Protein AF-A0A3M1ZZS9-F1 (afdb_monomer_lite)

Radius of gyration: 15.73 Å; chains: 1; bounding box: 42×37×37 Å

pLDDT: mean 90.22, std 9.64, range [45.09, 98.38]

Secondary structure (DSSP, 8-state):
--HHHHHHHHHTTS-PPTTS-HHHHHHHHHHHH-SSEEEEETTEEEEE-SS--SSS--EEEEESS--SGGG--HHHHHHHHHHHHHHHHHHHHTT--EEEEEEE--S-TT---EEEEEEE--BTTTTB--THHHHHT-----SS-HHHHHHHHGGGTT-

Sequence (159 aa):
PTRLRRLAEGAGRIGAPPGTNPWDHLAREERDAGARWLGETGPWRLLVDPAPQGRYFEWVAVHAAKADVADLDAGDWEALVPGLRTLFGYLESQGLWSFNLAVLGLPDPSFRCQVRLVPRAFLPPASCSDIHFDVLEQEPMILRSPEAVASELRPLFGG

Foldseek 3Di:
DDPLVVVVVCLVVLPDDPPDQSVLSVLVVCVVVVLFWQQFQVQWTWGWDQQDLAAETKIKTWGNAAAAPVPDDPVNVVSCVLVVVLVVVVCVVVVQPAKDWDWHHDPDRSGTIMIMIHTDAADPPVRHRPCVCCVVVVGRHHNDRSRVVSVVSRVSRPD

Structure (mmCIF, N/CA/C/O backbone):
data_AF-A0A3M1ZZS9-F1
#
_entry.id   AF-A0A3M1ZZS9-F1
#
loop_
_atom_site.group_PDB
_atom_site.id
_atom_site.type_symbol
_atom_site.label_atom_id
_atom_site.label_alt_id
_atom_site.label_comp_id
_atom_site.label_asym_id
_atom_site.label_entity_id
_atom_site.label_seq_id
_atom_site.pdbx_PDB_ins_code
_atom_site.Cartn_x
_atom_site.Cartn_y
_atom_site.Cartn_z
_atom_site.occupancy
_atom_site.B_iso_or_equiv
_atom_site.auth_seq_id
_atom_site.auth_comp_id
_atom_site.auth_asym_id
_atom_site.auth_atom_id
_atom_site.pdbx_PDB_model_num
ATOM 1 N N . PRO A 1 1 ? 9.202 16.567 8.451 1.00 54.12 1 PRO A N 1
ATOM 2 C CA . PRO A 1 1 ? 8.122 15.714 9.015 1.00 54.12 1 PRO A CA 1
ATOM 3 C C . PRO A 1 1 ? 8.307 14.249 8.597 1.00 54.12 1 PRO A C 1
ATOM 5 O O . PRO A 1 1 ? 8.678 14.001 7.454 1.00 54.12 1 PRO A O 1
ATOM 8 N N . THR A 1 2 ? 8.085 13.293 9.504 1.00 77.31 2 THR A N 1
ATOM 9 C CA . THR A 1 2 ? 8.144 11.854 9.189 1.00 77.31 2 THR A CA 1
ATOM 10 C C . THR A 1 2 ? 7.019 11.460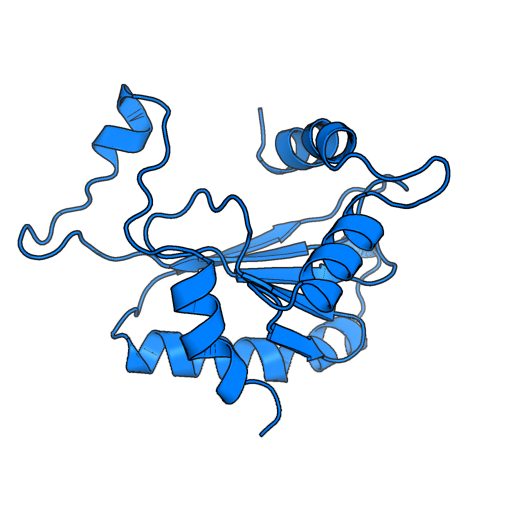 8.225 1.00 77.31 2 THR A C 1
ATOM 12 O O . THR A 1 2 ? 5.954 12.082 8.214 1.00 77.31 2 THR A O 1
ATOM 15 N N . ARG A 1 3 ? 7.238 10.426 7.400 1.00 78.88 3 ARG A N 1
ATOM 16 C CA . ARG A 1 3 ? 6.259 9.967 6.395 1.00 78.88 3 ARG A CA 1
ATOM 17 C C . ARG A 1 3 ? 4.893 9.635 7.008 1.00 78.88 3 ARG A C 1
ATOM 19 O O . ARG A 1 3 ? 3.874 10.018 6.447 1.00 78.88 3 ARG A O 1
ATOM 26 N N . LEU A 1 4 ? 4.887 9.010 8.185 1.00 83.81 4 LEU A N 1
ATOM 27 C CA . LEU A 1 4 ? 3.673 8.684 8.937 1.00 83.81 4 LEU A CA 1
ATOM 28 C C . LEU A 1 4 ? 2.822 9.928 9.233 1.00 83.81 4 LEU A C 1
ATOM 30 O O . LEU A 1 4 ? 1.620 9.932 8.991 1.00 83.81 4 LEU A O 1
ATOM 34 N N . ARG A 1 5 ? 3.461 11.018 9.669 1.00 82.06 5 ARG A N 1
ATOM 35 C CA . ARG A 1 5 ? 2.777 12.281 9.961 1.00 82.06 5 ARG A CA 1
ATOM 36 C C . ARG A 1 5 ? 2.180 12.915 8.704 1.00 82.06 5 ARG A C 1
ATOM 38 O O . ARG A 1 5 ? 1.052 13.385 8.749 1.00 82.06 5 ARG A O 1
ATOM 45 N N . ARG A 1 6 ? 2.896 12.875 7.573 1.00 84.31 6 ARG A N 1
ATOM 46 C CA . ARG A 1 6 ? 2.369 13.372 6.288 1.00 84.31 6 ARG A CA 1
ATOM 47 C C . ARG A 1 6 ? 1.152 12.578 5.812 1.00 84.31 6 ARG A C 1
ATOM 49 O O . ARG A 1 6 ? 0.241 13.177 5.257 1.00 84.31 6 ARG A O 1
ATOM 56 N N . LEU A 1 7 ? 1.131 11.261 6.026 1.00 85.81 7 LEU A N 1
ATOM 57 C CA . LEU A 1 7 ? -0.026 10.427 5.689 1.00 85.81 7 LEU A CA 1
ATOM 58 C C . LEU A 1 7 ? -1.218 10.729 6.603 1.00 85.81 7 LEU A C 1
ATOM 60 O O . LEU A 1 7 ? -2.326 10.879 6.102 1.00 85.81 7 LEU A O 1
ATOM 64 N N . ALA A 1 8 ? -0.995 10.889 7.910 1.00 84.25 8 ALA A N 1
ATOM 65 C CA . ALA A 1 8 ? -2.050 11.276 8.848 1.00 84.25 8 ALA A CA 1
ATOM 66 C C . ALA A 1 8 ? -2.643 12.658 8.510 1.00 84.25 8 ALA A C 1
ATOM 68 O O . ALA A 1 8 ? -3.853 12.802 8.382 1.00 84.25 8 ALA A O 1
ATOM 69 N N . GLU A 1 9 ? -1.795 13.661 8.263 1.00 84.12 9 GLU A N 1
ATOM 70 C CA . GLU A 1 9 ? -2.230 14.997 7.825 1.00 84.12 9 GLU A CA 1
ATOM 71 C C . GLU A 1 9 ? -2.905 14.956 6.441 1.00 84.12 9 GLU A C 1
ATOM 73 O O . GLU A 1 9 ? -3.857 15.688 6.172 1.00 84.12 9 GLU A O 1
ATOM 78 N N . GLY A 1 10 ? -2.420 14.088 5.550 1.00 81.88 10 GLY A N 1
ATOM 79 C CA . GLY A 1 10 ? -2.966 13.875 4.213 1.00 81.88 10 GLY A CA 1
ATOM 80 C C . GLY A 1 10 ? -4.324 13.176 4.205 1.00 81.88 10 GLY A C 1
ATOM 81 O O . GLY A 1 10 ? -5.091 13.405 3.275 1.00 81.88 10 GLY A O 1
ATOM 82 N N . ALA A 1 11 ? -4.660 12.402 5.241 1.00 84.00 11 ALA A N 1
ATOM 83 C CA . ALA A 1 11 ? -5.940 11.705 5.346 1.00 84.00 11 ALA A CA 1
ATOM 84 C C . ALA A 1 11 ? -7.131 12.677 5.255 1.00 84.00 11 ALA A C 1
ATOM 86 O O . ALA A 1 11 ? -8.125 12.380 4.598 1.00 84.00 11 ALA A O 1
ATOM 87 N N . GLY A 1 12 ? -6.998 13.891 5.803 1.00 79.19 12 GLY A N 1
ATOM 88 C CA . GLY A 1 12 ? -8.016 14.941 5.676 1.00 79.19 12 GLY A CA 1
ATOM 89 C C . GLY A 1 12 ? -8.236 15.449 4.243 1.00 79.19 12 GLY A C 1
ATOM 90 O O . GLY A 1 12 ? -9.283 16.019 3.954 1.00 79.19 12 GLY A O 1
ATOM 91 N N . ARG A 1 13 ? -7.284 15.231 3.325 1.00 85.19 13 ARG A N 1
ATOM 92 C CA . ARG A 1 13 ? -7.377 15.647 1.912 1.00 85.19 13 ARG A CA 1
ATOM 93 C C . ARG A 1 13 ? -8.028 14.603 1.008 1.00 85.19 13 ARG A C 1
ATOM 95 O O . ARG A 1 13 ? -8.351 14.927 -0.126 1.00 85.19 13 ARG A O 1
ATOM 102 N N . ILE A 1 14 ? -8.235 13.381 1.502 1.00 84.50 14 ILE A N 1
ATOM 103 C CA . ILE A 1 14 ? -8.879 12.292 0.750 1.00 84.50 14 ILE A CA 1
ATOM 104 C C . ILE A 1 14 ? -10.375 12.587 0.510 1.00 84.50 14 ILE A C 1
ATOM 106 O O . ILE A 1 14 ? -10.997 11.962 -0.337 1.00 84.50 14 ILE A O 1
ATOM 110 N N . GLY A 1 15 ? -10.956 13.573 1.207 1.00 86.12 15 GLY A N 1
ATOM 111 C CA . GLY A 1 15 ? -12.315 14.051 0.926 1.00 86.12 15 GLY A CA 1
ATOM 112 C C . GLY A 1 15 ? -13.423 13.097 1.379 1.00 86.12 15 GLY A C 1
ATOM 113 O O . GLY A 1 15 ? -14.538 13.174 0.873 1.00 86.12 15 GLY A O 1
ATOM 114 N N . ALA A 1 16 ? -13.132 12.209 2.334 1.00 91.19 16 ALA A N 1
ATOM 115 C CA . ALA A 1 16 ? -14.099 11.228 2.810 1.00 91.19 16 ALA A CA 1
ATOM 116 C C . ALA A 1 16 ? -15.333 11.880 3.466 1.00 91.19 16 ALA A C 1
ATOM 118 O O . ALA A 1 16 ? -15.188 12.859 4.209 1.00 91.19 16 ALA A O 1
ATOM 119 N N . PRO A 1 17 ? -16.542 11.319 3.257 1.00 92.12 17 PRO A N 1
ATOM 120 C CA . PRO A 1 17 ? -17.746 11.787 3.931 1.00 92.12 17 PRO A CA 1
ATOM 121 C C . PRO A 1 17 ? -17.617 11.729 5.462 1.00 92.12 17 PRO A C 1
ATOM 123 O O . PRO A 1 17 ? -16.929 10.843 5.987 1.00 92.12 17 PRO A O 1
ATOM 126 N N . PRO A 1 18 ? -18.323 12.604 6.205 1.00 90.12 18 PRO A N 1
ATOM 127 C CA . PRO A 1 18 ? -18.332 12.570 7.665 1.00 90.12 18 PRO A CA 1
ATOM 128 C C . PRO A 1 18 ? -18.628 11.169 8.216 1.00 90.12 18 PRO A C 1
ATOM 130 O O . PRO A 1 18 ? -19.548 10.490 7.762 1.00 90.12 18 PRO A O 1
ATOM 133 N N . GLY A 1 19 ? -17.835 10.730 9.196 1.00 88.75 19 GLY A N 1
ATOM 134 C CA . GLY A 1 19 ? -17.969 9.408 9.821 1.00 88.75 19 GLY A CA 1
ATOM 135 C C . GLY A 1 19 ? -17.356 8.245 9.031 1.00 88.75 19 GLY A C 1
ATOM 136 O O . GLY A 1 19 ? -17.355 7.122 9.529 1.00 88.75 19 GLY A O 1
ATOM 137 N N . THR A 1 20 ? -16.799 8.487 7.841 1.00 92.44 20 THR A N 1
ATOM 138 C CA . THR A 1 20 ? -16.080 7.466 7.065 1.00 92.44 20 THR A CA 1
ATOM 139 C C . THR A 1 20 ? -14.577 7.597 7.285 1.00 92.44 20 THR A C 1
ATOM 141 O O . THR A 1 20 ? -14.028 8.696 7.230 1.00 92.44 20 THR A O 1
ATOM 144 N N . ASN A 1 21 ? -13.886 6.477 7.516 1.00 94.12 21 ASN A N 1
ATOM 145 C CA . ASN A 1 21 ? -12.428 6.498 7.578 1.00 94.12 21 ASN A CA 1
ATOM 146 C C . ASN A 1 21 ? -11.850 6.861 6.190 1.00 94.12 21 ASN A C 1
ATOM 148 O O . ASN A 1 21 ? -12.238 6.236 5.198 1.00 94.12 21 ASN A O 1
ATOM 152 N N . PRO A 1 22 ? -10.913 7.822 6.101 1.00 94.69 22 PRO A N 1
ATOM 153 C CA . PRO A 1 22 ? -10.357 8.273 4.828 1.00 94.69 22 PRO A CA 1
ATOM 154 C C . PRO A 1 22 ? -9.766 7.165 3.954 1.00 94.69 22 PRO A C 1
ATOM 156 O O . PRO A 1 22 ? -10.022 7.120 2.756 1.00 94.69 22 PRO A O 1
ATOM 159 N N . TRP A 1 23 ? -9.026 6.228 4.542 1.00 94.81 23 TRP A N 1
ATOM 160 C CA . TRP A 1 23 ? -8.402 5.136 3.795 1.00 94.81 23 TRP A CA 1
ATOM 161 C C . TRP A 1 23 ? -9.418 4.095 3.327 1.00 94.81 23 TRP A C 1
ATOM 163 O O . TRP A 1 23 ? -9.254 3.516 2.254 1.00 94.81 23 TRP A O 1
ATOM 173 N N . ASP A 1 24 ? -10.489 3.886 4.099 1.00 94.88 24 ASP A N 1
ATOM 174 C CA . ASP A 1 24 ? -11.610 3.050 3.669 1.00 94.88 24 ASP A CA 1
ATOM 175 C C . ASP A 1 24 ? -12.350 3.681 2.484 1.00 94.88 24 ASP A C 1
ATOM 177 O O . ASP A 1 24 ? -12.721 2.963 1.558 1.00 94.88 24 ASP A O 1
ATOM 181 N N . HIS A 1 25 ? -12.541 5.004 2.492 1.00 95.88 25 HIS A N 1
ATOM 182 C CA . HIS A 1 25 ? -13.120 5.725 1.358 1.00 95.88 25 HIS A CA 1
ATOM 183 C C . HIS A 1 25 ? -12.224 5.623 0.120 1.00 95.88 25 HIS A C 1
ATOM 185 O O . HIS A 1 25 ? -12.698 5.167 -0.914 1.00 95.88 25 HIS A O 1
ATOM 191 N N . LEU A 1 26 ? -10.928 5.933 0.250 1.00 95.19 26 LEU A N 1
ATOM 192 C CA . LEU A 1 26 ? -9.967 5.827 -0.851 1.00 95.19 26 LEU A CA 1
ATOM 193 C C . LEU A 1 26 ? -9.977 4.432 -1.483 1.00 95.19 26 LEU A C 1
ATOM 195 O O . LEU A 1 26 ? -10.076 4.302 -2.696 1.00 95.19 26 LEU A O 1
ATOM 199 N N . ALA A 1 27 ? -9.901 3.378 -0.667 1.00 95.25 27 ALA A N 1
ATOM 200 C CA . ALA A 1 27 ? -9.877 2.014 -1.182 1.00 95.25 27 ALA A CA 1
ATOM 201 C C . ALA A 1 27 ? -11.169 1.640 -1.931 1.00 95.25 27 ALA A C 1
ATOM 203 O O . ALA A 1 27 ? -11.105 0.876 -2.890 1.00 95.25 27 ALA A O 1
ATOM 204 N N . ARG A 1 28 ? -12.329 2.172 -1.514 1.00 95.88 28 ARG A N 1
ATOM 205 C CA . ARG A 1 28 ? -13.604 1.974 -2.223 1.00 95.88 28 ARG A CA 1
ATOM 206 C C . ARG A 1 28 ? -13.618 2.705 -3.560 1.00 95.88 28 ARG A C 1
ATOM 208 O O . ARG A 1 28 ? -13.894 2.067 -4.565 1.00 95.88 28 ARG A O 1
ATOM 215 N N . GLU A 1 29 ? -13.246 3.983 -3.584 1.00 96.44 29 GLU A N 1
ATOM 216 C CA . GLU A 1 29 ? -13.181 4.768 -4.827 1.00 96.44 29 GLU A CA 1
ATOM 217 C C . GLU A 1 29 ? -12.236 4.120 -5.850 1.00 96.44 29 GLU A C 1
ATOM 219 O O . GLU A 1 29 ? -12.574 3.977 -7.022 1.00 96.44 29 GLU A O 1
ATOM 224 N N . GLU A 1 30 ? -11.068 3.648 -5.404 1.00 96.44 30 GLU A N 1
ATOM 225 C CA . GLU A 1 30 ? -10.109 2.960 -6.273 1.00 96.44 30 GLU A CA 1
ATOM 226 C C . GLU A 1 30 ? -10.636 1.617 -6.786 1.00 96.44 30 GLU A C 1
ATOM 228 O O . GLU A 1 30 ? -10.411 1.273 -7.950 1.00 96.44 30 GLU A O 1
ATOM 233 N N . ARG A 1 31 ? -11.354 0.866 -5.941 1.00 96.31 31 ARG A N 1
ATOM 234 C CA . ARG A 1 31 ? -12.017 -0.386 -6.326 1.00 96.31 31 ARG A CA 1
ATOM 235 C C . ARG A 1 31 ? -13.109 -0.147 -7.366 1.00 96.31 31 ARG A C 1
ATOM 237 O O . ARG A 1 31 ? -13.148 -0.876 -8.355 1.00 96.31 31 ARG A O 1
ATOM 244 N N . ASP A 1 32 ? -13.953 0.858 -7.157 1.00 96.88 32 ASP A N 1
ATOM 245 C CA . ASP A 1 32 ? -15.096 1.165 -8.019 1.00 96.88 32 ASP A CA 1
ATOM 246 C C . ASP A 1 32 ? -14.647 1.750 -9.365 1.00 96.88 32 ASP A C 1
ATOM 248 O O . ASP A 1 32 ? -15.158 1.361 -10.416 1.00 96.88 32 ASP A O 1
ATOM 252 N N . ALA A 1 33 ? -13.637 2.627 -9.360 1.00 95.12 33 ALA A N 1
ATOM 253 C CA . ALA A 1 33 ? -13.020 3.134 -10.584 1.00 95.12 33 ALA A CA 1
ATOM 254 C C . ALA A 1 33 ? -12.225 2.046 -11.321 1.00 95.12 33 ALA A C 1
ATOM 256 O O . ALA A 1 33 ? -12.095 2.074 -12.546 1.00 95.12 33 ALA A O 1
ATOM 257 N N . GLY A 1 34 ? -11.633 1.111 -10.574 1.00 93.44 34 GLY A N 1
ATOM 258 C CA . GLY A 1 34 ? -10.865 -0.003 -11.109 1.00 93.44 34 GLY A CA 1
ATOM 259 C C . GLY A 1 34 ? -9.600 0.417 -11.858 1.00 93.44 34 GLY A C 1
ATOM 260 O O . GLY A 1 34 ? -9.024 -0.408 -12.555 1.00 93.44 34 GLY A O 1
ATOM 261 N N . ALA A 1 35 ? -9.141 1.666 -11.774 1.00 94.75 35 ALA A N 1
ATOM 262 C CA . ALA A 1 35 ? -7.950 2.110 -12.500 1.00 94.75 35 ALA A CA 1
ATOM 263 C C . ALA A 1 35 ? -6.666 1.550 -11.867 1.00 94.75 35 ALA A C 1
ATOM 265 O O . ALA A 1 35 ? -5.802 1.035 -12.575 1.00 94.75 35 ALA A O 1
ATOM 266 N N . ARG A 1 36 ? -6.570 1.594 -10.531 1.00 96.75 36 ARG A N 1
ATOM 267 C CA . ARG A 1 36 ? -5.362 1.205 -9.781 1.00 96.75 36 ARG A CA 1
ATOM 268 C C . ARG A 1 36 ? -5.574 0.078 -8.769 1.00 96.75 36 ARG A C 1
ATOM 270 O O . ARG A 1 36 ? -4.617 -0.377 -8.143 1.00 96.75 36 ARG A O 1
ATOM 277 N N . TRP A 1 37 ? -6.809 -0.392 -8.628 1.00 97.56 37 TRP A N 1
ATOM 278 C CA . TRP A 1 37 ? -7.161 -1.526 -7.782 1.00 97.56 37 TRP A CA 1
ATOM 279 C C . TRP A 1 37 ? -6.552 -2.838 -8.285 1.00 97.56 37 TRP A C 1
ATOM 281 O O . TRP A 1 37 ? -6.618 -3.144 -9.479 1.00 97.56 37 TRP A O 1
ATOM 291 N N . LEU A 1 38 ? -5.984 -3.618 -7.363 1.00 97.44 38 LEU A N 1
ATOM 292 C CA . LEU A 1 38 ? -5.372 -4.918 -7.650 1.00 97.44 38 LEU A CA 1
ATOM 293 C C . LEU A 1 38 ? -6.181 -6.084 -7.076 1.00 97.44 38 LEU A C 1
ATOM 295 O O . LEU A 1 38 ? -6.175 -7.159 -7.663 1.00 97.44 38 LEU A O 1
ATOM 299 N N . GLY A 1 39 ? -6.885 -5.885 -5.959 1.00 96.12 39 GLY A N 1
ATOM 300 C CA . GLY A 1 39 ? -7.677 -6.932 -5.315 1.00 96.12 39 GLY A CA 1
ATOM 301 C C . GLY A 1 39 ? -7.583 -6.898 -3.795 1.00 96.12 39 GLY A C 1
ATOM 302 O O . GLY A 1 39 ? -7.192 -5.896 -3.199 1.00 96.12 39 GLY A O 1
ATOM 303 N N . GLU A 1 40 ? -7.935 -8.015 -3.164 1.00 96.44 40 GLU A N 1
ATOM 304 C CA . GLU A 1 40 ? -7.898 -8.197 -1.710 1.00 96.44 40 GLU A CA 1
ATOM 305 C C . GLU A 1 40 ? -7.222 -9.527 -1.357 1.00 96.44 40 GLU A C 1
ATOM 307 O O . GLU A 1 40 ? -7.390 -10.522 -2.062 1.00 96.44 40 GLU A O 1
ATOM 312 N N . THR A 1 41 ? -6.477 -9.557 -0.249 1.00 96.25 41 THR A N 1
ATOM 313 C CA . THR A 1 41 ? -5.931 -10.789 0.341 1.00 96.25 41 THR A CA 1
ATOM 314 C C . THR A 1 41 ? -6.196 -10.787 1.846 1.00 96.25 41 THR A C 1
ATOM 316 O O . THR A 1 41 ? -5.545 -10.067 2.608 1.00 96.25 41 THR A O 1
ATOM 319 N N . GLY A 1 42 ? -7.208 -11.546 2.277 1.00 95.38 42 GLY A N 1
ATOM 320 C CA . GLY A 1 42 ? -7.743 -11.469 3.641 1.00 95.38 42 GLY A CA 1
ATOM 321 C C . GLY A 1 42 ? -8.184 -10.041 3.996 1.00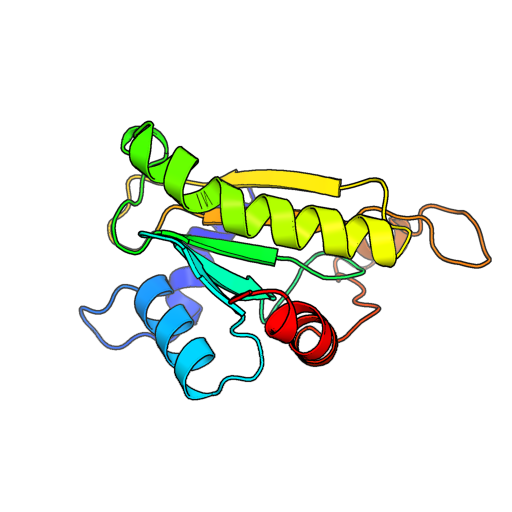 95.38 42 GLY A C 1
ATOM 322 O O . GLY A 1 42 ? -8.967 -9.463 3.245 1.00 95.38 42 GLY A O 1
ATOM 323 N N . PRO A 1 43 ? -7.708 -9.440 5.104 1.00 97.25 43 PRO A N 1
ATOM 324 C CA . PRO A 1 43 ? -8.112 -8.093 5.506 1.00 97.25 43 PRO A CA 1
ATOM 325 C C . PRO A 1 43 ? -7.383 -6.971 4.744 1.00 97.25 43 PRO A C 1
ATOM 327 O O . PRO A 1 43 ? -7.592 -5.796 5.056 1.00 97.25 43 PRO A O 1
ATOM 330 N N . TRP A 1 44 ? -6.521 -7.295 3.777 1.00 98.12 44 TRP A N 1
ATOM 331 C CA . TRP A 1 44 ? -5.709 -6.319 3.056 1.00 98.12 44 TRP A CA 1
ATOM 332 C C . TRP A 1 44 ? -6.309 -5.961 1.705 1.00 98.12 44 TRP A C 1
ATOM 334 O O . TRP A 1 44 ? -6.551 -6.829 0.871 1.00 98.12 44 TRP A O 1
ATOM 344 N N . ARG A 1 45 ? -6.480 -4.661 1.473 1.00 97.88 45 ARG A N 1
ATOM 345 C CA . ARG A 1 45 ? -6.904 -4.074 0.200 1.00 97.88 45 ARG A CA 1
ATOM 346 C C . ARG A 1 45 ? -5.679 -3.623 -0.578 1.00 97.88 45 ARG A C 1
ATOM 348 O O . ARG A 1 45 ? -4.895 -2.832 -0.055 1.00 97.88 45 ARG A O 1
ATOM 355 N N . LEU A 1 46 ? -5.501 -4.133 -1.790 1.00 98.06 46 LEU A N 1
ATOM 356 C CA . LEU A 1 46 ? -4.279 -3.983 -2.573 1.00 98.06 46 LEU A CA 1
ATOM 357 C C . LEU A 1 46 ? -4.516 -3.041 -3.754 1.00 98.06 46 LEU A C 1
ATOM 359 O O . LEU A 1 46 ? -5.446 -3.231 -4.542 1.00 98.06 46 LEU A O 1
ATOM 363 N N . LEU A 1 47 ? -3.647 -2.047 -3.907 1.00 97.44 47 LEU A N 1
ATOM 364 C CA . LEU A 1 47 ? -3.690 -1.098 -5.017 1.00 97.44 47 LEU A CA 1
ATOM 365 C C . LEU A 1 47 ? -2.287 -0.577 -5.360 1.00 97.44 47 LEU A C 1
ATOM 367 O O . LEU A 1 47 ? -1.348 -0.668 -4.563 1.00 97.44 47 LEU A O 1
ATOM 371 N N . VAL A 1 48 ? -2.151 -0.005 -6.552 1.00 97.69 48 VAL A N 1
ATOM 372 C CA . VAL A 1 48 ? -1.043 0.906 -6.861 1.00 97.69 48 VAL A CA 1
ATOM 373 C C . VAL A 1 48 ? -1.432 2.295 -6.360 1.00 97.69 48 VAL A C 1
ATOM 375 O O . VAL A 1 48 ? -2.546 2.751 -6.602 1.00 97.69 48 VAL A O 1
ATOM 378 N N . ASP A 1 49 ? -0.542 2.958 -5.626 1.00 95.19 49 ASP A N 1
ATOM 379 C CA . ASP A 1 49 ? -0.804 4.272 -5.043 1.00 95.19 49 ASP A CA 1
ATOM 380 C C . ASP A 1 49 ? -1.187 5.289 -6.140 1.00 95.19 49 ASP A C 1
ATOM 382 O O . ASP A 1 49 ? -0.450 5.405 -7.123 1.00 95.19 49 ASP A O 1
ATOM 386 N N . PRO A 1 50 ? -2.306 6.026 -6.002 1.00 92.75 50 PRO A N 1
ATOM 387 C CA . PRO A 1 50 ? -2.696 7.072 -6.950 1.00 92.75 50 PRO A CA 1
ATOM 388 C C . PRO A 1 50 ? -1.739 8.271 -6.991 1.00 92.75 50 PRO A C 1
ATOM 390 O O . PRO A 1 50 ? -1.716 8.996 -7.982 1.00 92.75 50 PRO A O 1
ATOM 393 N N . ALA A 1 51 ? -0.956 8.498 -5.936 1.00 90.50 51 ALA A N 1
ATOM 394 C CA . ALA A 1 51 ? -0.013 9.607 -5.823 1.00 90.50 51 ALA A CA 1
ATOM 395 C C . ALA A 1 51 ? 1.360 9.105 -5.328 1.00 90.50 51 ALA A C 1
ATOM 397 O O . ALA A 1 51 ? 1.831 9.516 -4.255 1.00 90.50 51 ALA A O 1
ATOM 398 N N . PRO A 1 52 ? 2.023 8.201 -6.081 1.00 90.50 52 PRO A N 1
ATOM 399 C CA . PRO A 1 52 ? 3.243 7.556 -5.623 1.00 90.50 52 PRO A CA 1
ATOM 400 C C . PRO A 1 52 ? 4.358 8.586 -5.453 1.00 90.50 52 PRO A C 1
ATOM 402 O O . PRO A 1 52 ? 4.447 9.574 -6.178 1.00 90.50 52 PRO A O 1
ATOM 405 N N . GLN A 1 53 ? 5.240 8.338 -4.489 1.00 86.44 53 GLN A N 1
ATOM 406 C CA . GLN A 1 53 ? 6.438 9.164 -4.287 1.00 86.44 53 GLN A CA 1
ATOM 407 C C . GLN A 1 53 ? 7.701 8.488 -4.844 1.00 86.44 53 GLN A C 1
ATOM 409 O O . GLN A 1 53 ? 8.784 9.064 -4.819 1.00 86.44 53 GLN A O 1
ATOM 414 N N . GLY A 1 54 ? 7.578 7.238 -5.298 1.00 85.31 54 GLY A N 1
ATOM 415 C CA . GLY A 1 54 ? 8.653 6.482 -5.926 1.00 85.31 54 GLY A CA 1
ATOM 416 C C . GLY A 1 54 ? 8.668 6.638 -7.442 1.00 85.31 54 GLY A C 1
ATOM 417 O O . GLY A 1 54 ? 7.619 6.764 -8.065 1.00 85.31 54 GLY A O 1
ATOM 418 N N . ARG A 1 55 ? 9.860 6.534 -8.043 1.00 85.38 55 ARG A N 1
ATOM 419 C CA . ARG A 1 55 ? 10.039 6.714 -9.493 1.00 85.38 55 ARG A CA 1
ATOM 420 C C . ARG A 1 55 ? 9.264 5.730 -10.357 1.00 85.38 55 ARG A C 1
ATOM 422 O O . ARG A 1 55 ? 8.783 6.099 -11.416 1.00 85.38 55 ARG A O 1
ATOM 429 N N . TYR A 1 56 ? 9.206 4.466 -9.954 1.00 89.19 56 TYR A N 1
ATOM 430 C CA . TYR A 1 56 ? 8.618 3.415 -10.785 1.00 89.19 56 TYR A CA 1
ATOM 431 C C . TYR A 1 56 ? 7.141 3.243 -10.479 1.00 89.19 56 TYR A C 1
ATOM 433 O O . TYR A 1 56 ? 6.299 3.420 -11.345 1.00 89.19 56 TYR A O 1
ATOM 441 N N . PHE A 1 57 ? 6.842 2.890 -9.240 1.00 94.00 57 PHE A N 1
ATOM 442 C CA . PHE A 1 57 ? 5.498 2.844 -8.699 1.00 94.00 57 PHE A CA 1
ATOM 443 C C . PHE A 1 57 ? 5.599 2.746 -7.185 1.00 94.00 57 PHE A C 1
ATOM 445 O O . PHE A 1 57 ? 6.681 2.556 -6.620 1.00 94.00 57 PHE A O 1
ATOM 452 N N . GLU A 1 58 ? 4.457 2.836 -6.528 1.00 95.81 58 GLU A N 1
ATOM 453 C CA . GLU A 1 58 ? 4.334 2.478 -5.132 1.00 95.81 58 GLU A CA 1
ATOM 454 C C . GLU A 1 58 ? 3.159 1.523 -4.983 1.00 95.81 58 GLU A C 1
ATOM 456 O O . GLU A 1 58 ? 2.036 1.838 -5.364 1.00 95.81 58 GLU A O 1
ATOM 461 N N . TRP A 1 59 ? 3.437 0.325 -4.485 1.00 97.50 59 TRP A N 1
ATOM 462 C CA . TRP A 1 59 ? 2.399 -0.634 -4.143 1.00 97.50 59 TRP A CA 1
ATOM 463 C C . TRP A 1 59 ? 1.979 -0.401 -2.699 1.00 97.50 59 TRP A C 1
ATOM 465 O O . TRP A 1 59 ? 2.841 -0.204 -1.836 1.00 97.50 59 TRP A O 1
ATOM 475 N N . VAL A 1 60 ? 0.676 -0.436 -2.429 1.00 97.38 60 VAL A N 1
ATOM 476 C CA . VAL A 1 60 ? 0.150 -0.304 -1.073 1.00 97.38 60 VAL A CA 1
ATOM 477 C C . VAL A 1 60 ? -0.889 -1.380 -0.775 1.00 97.38 60 VAL A C 1
ATOM 479 O O . VAL A 1 60 ? -1.803 -1.637 -1.558 1.00 97.38 60 VAL A O 1
ATOM 482 N N . ALA A 1 61 ? -0.746 -1.985 0.400 1.00 97.94 61 ALA A N 1
ATOM 483 C CA . ALA A 1 61 ? -1.769 -2.779 1.051 1.00 97.94 61 ALA A CA 1
ATOM 484 C C . ALA A 1 61 ? -2.321 -1.985 2.233 1.00 97.94 61 ALA A C 1
ATOM 486 O O . ALA A 1 61 ? -1.564 -1.615 3.129 1.00 97.94 61 ALA A O 1
ATOM 487 N N . VAL A 1 62 ? -3.625 -1.728 2.244 1.00 97.62 62 VAL A N 1
ATOM 488 C CA . VAL A 1 62 ? -4.322 -1.014 3.321 1.00 97.62 62 VAL A CA 1
ATOM 489 C C . VAL A 1 62 ? -5.160 -2.015 4.107 1.00 97.62 62 VAL A C 1
ATOM 491 O O . VAL A 1 62 ? -5.994 -2.713 3.529 1.00 97.62 62 VAL A O 1
ATOM 494 N N . HIS A 1 63 ? -4.961 -2.090 5.421 1.00 97.94 63 HIS A N 1
ATOM 495 C CA . HIS A 1 63 ? -5.757 -2.966 6.274 1.00 97.94 63 HIS A CA 1
ATOM 496 C C . HIS A 1 63 ? -7.198 -2.458 6.372 1.00 97.94 63 HIS A C 1
ATOM 498 O O . HIS A 1 63 ? -7.445 -1.266 6.539 1.00 97.94 63 HIS A O 1
ATOM 504 N N . ALA A 1 64 ? -8.171 -3.364 6.356 1.00 96.81 64 ALA A N 1
ATOM 505 C CA . ALA A 1 64 ? -9.591 -3.024 6.379 1.00 96.81 64 ALA A CA 1
ATOM 506 C C . ALA A 1 64 ? -10.124 -2.485 7.725 1.00 96.81 64 ALA A C 1
ATOM 508 O O . ALA A 1 64 ? -11.289 -2.098 7.784 1.00 96.81 64 ALA A O 1
ATOM 509 N N . ALA A 1 65 ? -9.325 -2.496 8.801 1.00 96.19 65 ALA A N 1
ATOM 510 C CA . ALA A 1 65 ? -9.820 -2.282 10.167 1.00 96.19 65 ALA A CA 1
ATOM 511 C C . ALA A 1 65 ? -8.749 -1.763 11.140 1.00 96.19 65 ALA A C 1
ATOM 513 O O . ALA A 1 65 ? -8.957 -0.734 11.777 1.00 96.19 65 ALA A O 1
ATOM 514 N N . LYS A 1 66 ? -7.610 -2.457 11.252 1.00 97.12 66 LYS A N 1
ATOM 515 C CA . LYS A 1 66 ? -6.554 -2.146 12.223 1.00 97.12 66 LYS A CA 1
ATOM 516 C C . LYS A 1 66 ? -5.795 -0.878 11.819 1.00 97.12 66 LYS A C 1
ATOM 518 O O . LYS A 1 66 ? -5.577 -0.642 10.627 1.00 97.12 66 LYS A O 1
ATOM 523 N N . ALA A 1 67 ? -5.442 -0.049 12.800 1.00 95.50 67 ALA A N 1
ATOM 524 C CA . ALA A 1 67 ? -4.775 1.241 12.595 1.00 95.50 67 ALA A CA 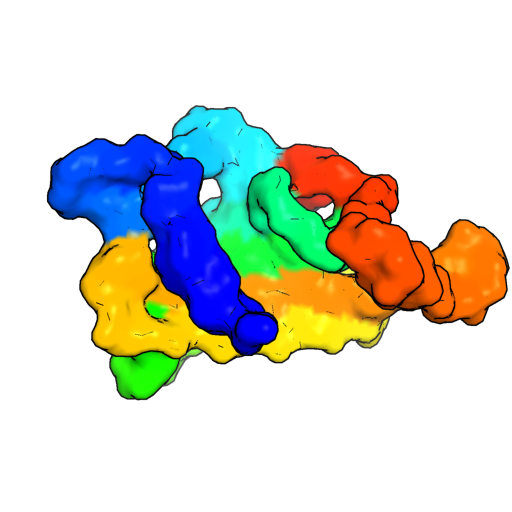1
ATOM 525 C C . ALA A 1 67 ? -3.342 1.265 13.149 1.00 95.50 67 ALA A C 1
ATOM 527 O O . ALA A 1 67 ? -2.482 1.908 12.544 1.00 95.50 67 ALA A O 1
ATOM 528 N N . ASP A 1 68 ? -3.070 0.536 14.236 1.00 94.75 68 ASP A N 1
ATOM 529 C CA . ASP A 1 68 ? -1.740 0.391 14.828 1.00 94.75 68 ASP A CA 1
ATOM 530 C C . ASP A 1 68 ? -1.073 -0.928 14.399 1.00 94.75 68 ASP A C 1
ATOM 532 O O . ASP A 1 68 ? -1.712 -1.976 14.317 1.00 94.75 68 ASP A O 1
ATOM 536 N N . VAL A 1 69 ? 0.238 -0.882 14.145 1.00 94.75 69 VAL A N 1
ATOM 537 C CA . VAL A 1 69 ? 1.046 -2.071 13.833 1.00 94.75 69 VAL A CA 1
ATOM 538 C C . VAL A 1 69 ? 1.021 -3.064 14.993 1.00 94.75 69 VAL A C 1
ATOM 540 O O . VAL A 1 69 ? 1.084 -4.266 14.754 1.00 94.75 69 VAL A O 1
ATOM 543 N N . ALA A 1 70 ? 0.906 -2.577 16.232 1.00 96.06 70 ALA A N 1
ATOM 544 C CA . ALA A 1 70 ? 0.827 -3.424 17.420 1.00 96.06 70 ALA A CA 1
ATOM 545 C C . ALA A 1 70 ? -0.433 -4.309 17.463 1.00 96.06 70 ALA A C 1
ATOM 547 O O . ALA A 1 70 ? -0.423 -5.330 18.146 1.00 96.06 70 ALA A O 1
ATOM 548 N N . ASP A 1 71 ? -1.486 -3.947 16.722 1.00 97.00 71 ASP A N 1
ATOM 549 C CA . ASP A 1 71 ? -2.727 -4.723 16.652 1.00 97.00 71 ASP A CA 1
ATOM 550 C C . ASP A 1 71 ? -2.657 -5.855 15.614 1.00 97.00 71 ASP A C 1
ATOM 552 O O . ASP A 1 71 ? -3.543 -6.715 15.583 1.00 97.00 71 ASP A O 1
ATOM 556 N N . LEU A 1 72 ? -1.649 -5.853 14.732 1.00 97.62 72 LEU A N 1
ATOM 557 C CA . LEU A 1 72 ? -1.493 -6.864 13.686 1.00 97.62 72 LEU A CA 1
ATOM 558 C C . LEU A 1 72 ? -1.041 -8.197 14.289 1.00 97.62 72 LEU A C 1
ATOM 560 O O . LEU A 1 72 ? -0.056 -8.261 15.025 1.00 97.62 72 LEU A O 1
ATOM 564 N N . ASP A 1 73 ? -1.736 -9.271 13.932 1.00 97.75 73 ASP A N 1
ATOM 565 C CA . ASP A 1 73 ? -1.434 -10.627 14.382 1.00 97.75 73 ASP A CA 1
ATOM 566 C C . ASP A 1 73 ? -0.846 -11.489 13.252 1.00 97.75 73 ASP A C 1
ATOM 568 O O . ASP A 1 73 ? -0.691 -11.056 12.109 1.00 97.75 73 ASP A O 1
ATOM 572 N N . ALA A 1 74 ? -0.459 -12.724 13.581 1.00 97.94 74 ALA A N 1
ATOM 573 C CA . ALA A 1 74 ? 0.126 -13.647 12.612 1.00 97.94 74 ALA A CA 1
ATOM 574 C C . ALA A 1 74 ? -0.816 -13.944 11.430 1.00 97.94 74 ALA A C 1
ATOM 576 O O . ALA A 1 74 ? -0.342 -14.070 10.303 1.00 97.94 74 ALA A O 1
ATOM 577 N N . GLY A 1 75 ? -2.130 -13.994 11.669 1.00 98.31 75 GLY A N 1
ATOM 578 C CA . GLY A 1 75 ? -3.125 -14.249 10.631 1.00 98.31 75 GLY A CA 1
ATOM 579 C C . GLY A 1 75 ? -3.203 -13.110 9.616 1.00 98.31 75 GLY A C 1
ATOM 580 O O . GLY A 1 75 ? -3.317 -13.368 8.416 1.00 98.31 75 GLY A O 1
ATOM 581 N N . ASP A 1 76 ? -3.057 -11.858 10.061 1.00 98.12 76 ASP A N 1
ATOM 582 C CA . ASP A 1 76 ? -2.975 -10.716 9.143 1.00 98.12 76 ASP A CA 1
ATOM 583 C C . ASP A 1 76 ? -1.758 -10.832 8.220 1.00 98.12 76 ASP A C 1
ATOM 585 O O . ASP A 1 76 ? -1.860 -10.585 7.016 1.00 98.12 76 ASP A O 1
ATOM 589 N N . TRP A 1 77 ? -0.601 -11.217 8.763 1.00 97.88 77 TRP A N 1
ATOM 590 C CA . TRP A 1 77 ? 0.621 -11.372 7.975 1.00 97.88 77 TRP A CA 1
ATOM 591 C C . TRP A 1 77 ? 0.528 -12.538 6.998 1.00 97.88 77 TRP A C 1
ATOM 593 O O . TRP A 1 77 ? 0.860 -12.370 5.824 1.00 97.88 77 TRP A O 1
ATOM 603 N N . GLU A 1 78 ? 0.036 -13.692 7.450 1.00 98.38 78 GLU A N 1
ATOM 604 C CA . GLU A 1 78 ? -0.199 -14.867 6.607 1.00 98.38 78 GLU A CA 1
ATOM 605 C C . GLU A 1 78 ? -1.140 -14.541 5.444 1.00 98.38 78 GLU A C 1
ATOM 607 O O . GLU A 1 78 ? -0.857 -14.898 4.297 1.00 98.38 78 GLU A O 1
ATOM 612 N N . ALA A 1 79 ? -2.206 -13.784 5.708 1.00 97.81 79 ALA A N 1
ATOM 613 C CA . ALA A 1 79 ? -3.142 -13.343 4.684 1.00 97.81 79 ALA A CA 1
ATOM 614 C C . ALA A 1 79 ? -2.514 -12.408 3.637 1.00 97.81 79 ALA A C 1
ATOM 616 O O . ALA A 1 79 ? -2.991 -12.371 2.505 1.00 97.81 79 ALA A O 1
ATOM 617 N N . LEU A 1 80 ? -1.452 -11.669 3.974 1.00 97.69 80 LEU A N 1
ATOM 618 C CA . LEU A 1 80 ? -0.762 -10.763 3.048 1.00 97.69 80 LEU A CA 1
ATOM 619 C C . LEU A 1 80 ? 0.257 -11.478 2.142 1.00 97.69 80 LEU A C 1
ATOM 621 O O . LEU A 1 80 ? 0.600 -10.970 1.069 1.00 97.69 80 LEU A O 1
ATOM 625 N N . VAL A 1 81 ? 0.746 -12.656 2.549 1.00 97.38 81 VAL A N 1
ATOM 626 C CA . VAL A 1 81 ? 1.798 -13.404 1.835 1.00 97.38 81 VAL A CA 1
ATOM 627 C C . VAL A 1 81 ? 1.482 -13.628 0.348 1.00 97.38 81 VAL A C 1
ATOM 629 O O . VAL A 1 81 ? 2.374 -13.379 -0.466 1.00 97.38 81 VAL A O 1
ATOM 632 N N . PRO A 1 82 ? 0.269 -14.050 -0.068 1.00 96.56 82 PRO A N 1
ATOM 633 C CA . PRO A 1 82 ? -0.041 -14.240 -1.487 1.00 96.56 82 PRO A CA 1
ATOM 634 C C . PRO A 1 82 ? 0.130 -12.958 -2.313 1.00 96.56 82 PRO A C 1
ATOM 636 O O . PRO A 1 82 ? 0.678 -12.995 -3.419 1.00 96.56 82 PRO A O 1
ATOM 639 N N . GLY A 1 83 ? -0.265 -11.810 -1.753 1.00 96.75 83 GLY A N 1
ATOM 640 C CA . GLY A 1 83 ? -0.118 -10.518 -2.415 1.00 96.75 83 GLY A CA 1
ATOM 641 C C . GLY A 1 83 ? 1.348 -10.116 -2.585 1.00 96.75 83 GLY A C 1
ATOM 642 O O . GLY A 1 83 ? 1.753 -9.692 -3.667 1.00 96.75 83 GLY A O 1
ATOM 643 N N . LEU A 1 84 ? 2.171 -10.333 -1.553 1.00 97.31 84 LEU A N 1
ATOM 644 C CA . LEU A 1 84 ? 3.616 -10.086 -1.621 1.00 97.31 84 LEU A CA 1
ATOM 645 C C . LEU A 1 84 ? 4.323 -11.020 -2.606 1.00 97.31 84 LEU A C 1
ATOM 647 O O . LEU A 1 84 ? 5.178 -10.570 -3.361 1.00 97.31 84 LEU A O 1
ATOM 651 N N . ARG A 1 85 ? 3.954 -12.306 -2.648 1.00 97.12 85 ARG A N 1
ATOM 652 C CA . ARG A 1 85 ? 4.519 -13.267 -3.612 1.00 97.12 85 ARG A CA 1
ATOM 653 C C . ARG A 1 85 ? 4.251 -12.840 -5.052 1.00 97.12 85 ARG A C 1
ATOM 655 O O . ARG A 1 85 ? 5.169 -12.856 -5.866 1.00 97.12 85 ARG A O 1
ATOM 662 N N . THR A 1 86 ? 3.021 -12.418 -5.335 1.00 97.31 86 THR A N 1
ATOM 663 C CA . THR A 1 86 ? 2.623 -11.899 -6.650 1.00 97.31 86 THR A CA 1
ATOM 664 C C . THR A 1 86 ? 3.429 -10.652 -7.014 1.00 97.31 86 THR A C 1
ATOM 666 O O . THR A 1 86 ? 4.008 -10.573 -8.096 1.00 97.31 86 THR A O 1
ATOM 669 N N . LEU A 1 87 ? 3.544 -9.705 -6.077 1.00 97.38 87 LEU A N 1
ATOM 670 C CA . LEU A 1 87 ? 4.328 -8.485 -6.258 1.00 97.38 87 LEU A CA 1
ATOM 671 C C . LEU A 1 87 ? 5.814 -8.775 -6.518 1.00 97.38 87 LEU A C 1
ATOM 673 O O . LEU A 1 87 ? 6.404 -8.169 -7.409 1.00 97.38 87 LEU A O 1
ATOM 677 N N . PHE A 1 88 ? 6.425 -9.695 -5.771 1.00 97.12 88 PHE A N 1
ATOM 678 C CA . PHE A 1 88 ? 7.832 -10.054 -5.952 1.00 97.12 88 P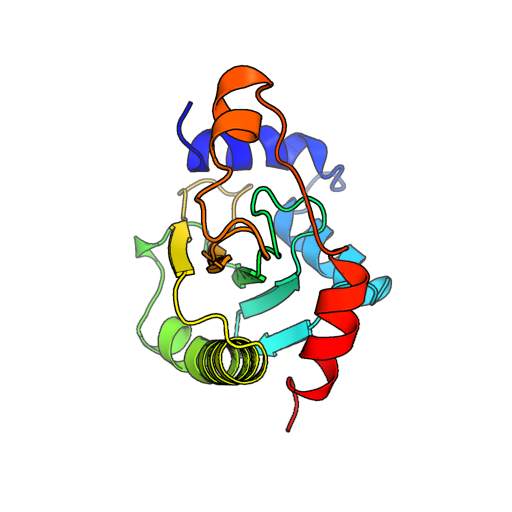HE A CA 1
ATOM 679 C C . PHE A 1 88 ? 8.084 -10.765 -7.284 1.00 97.12 88 PHE A C 1
ATOM 681 O O . PHE A 1 88 ? 9.062 -10.437 -7.952 1.00 97.12 88 PHE A O 1
ATOM 688 N N . GLY A 1 89 ? 7.182 -11.652 -7.718 1.00 96.81 89 GLY A N 1
ATOM 689 C CA . GLY A 1 89 ? 7.256 -12.254 -9.053 1.00 96.81 89 GLY A CA 1
ATOM 690 C C . GLY A 1 89 ? 7.146 -11.210 -10.169 1.00 96.81 89 GLY A C 1
ATOM 691 O O . GLY A 1 89 ? 7.892 -11.257 -11.146 1.00 96.81 89 GLY A O 1
ATOM 692 N N . TYR A 1 90 ? 6.283 -10.203 -9.997 1.00 96.44 90 TYR A N 1
ATOM 693 C CA . TYR A 1 90 ? 6.226 -9.077 -10.926 1.00 96.44 90 TYR A CA 1
ATOM 694 C C . TYR A 1 90 ? 7.535 -8.280 -10.941 1.00 96.44 90 TYR A C 1
ATOM 696 O O . TYR A 1 90 ? 8.081 -8.056 -12.017 1.00 96.44 90 TYR A O 1
ATOM 704 N N . LEU A 1 91 ? 8.081 -7.898 -9.779 1.00 95.62 91 LEU A N 1
ATOM 705 C CA . LEU A 1 91 ? 9.365 -7.188 -9.700 1.00 95.62 91 LEU A CA 1
ATOM 706 C C . LEU A 1 91 ? 10.488 -7.951 -10.415 1.00 95.62 91 LEU A C 1
ATOM 708 O O . LEU A 1 91 ? 11.234 -7.350 -11.187 1.00 95.62 91 LEU A O 1
ATOM 712 N N . GLU A 1 92 ? 10.567 -9.268 -10.217 1.00 95.56 92 GLU A N 1
ATOM 713 C CA . GLU A 1 92 ? 11.524 -10.137 -10.905 1.00 95.56 92 GLU A CA 1
ATOM 714 C C . GLU A 1 92 ? 11.331 -10.107 -12.428 1.00 95.56 92 GLU A C 1
ATOM 716 O O . GLU A 1 92 ? 12.295 -9.874 -13.158 1.00 95.56 92 GLU A O 1
ATOM 721 N N . SER A 1 93 ? 10.088 -10.237 -12.912 1.00 95.12 93 SER A N 1
ATOM 722 C CA . SER A 1 93 ? 9.770 -10.175 -14.350 1.00 95.12 93 SER A CA 1
ATOM 723 C C . SER A 1 93 ? 10.136 -8.836 -15.005 1.00 95.12 93 SER A C 1
ATOM 725 O O . SER A 1 93 ? 10.399 -8.780 -1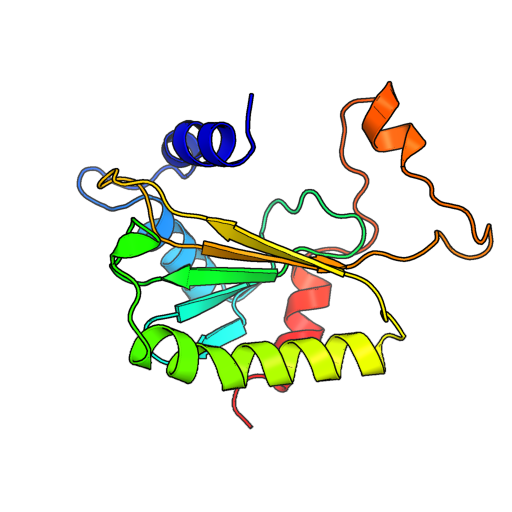6.204 1.00 95.12 93 SER A O 1
ATOM 727 N N . GLN A 1 94 ? 10.171 -7.760 -14.213 1.00 92.50 94 GLN A N 1
ATOM 728 C CA . GLN A 1 94 ? 10.530 -6.409 -14.647 1.00 92.50 94 GLN A CA 1
ATOM 729 C C . GLN A 1 94 ? 12.030 -6.101 -14.472 1.00 92.50 94 GLN A C 1
ATOM 731 O O . GLN A 1 94 ? 12.459 -4.987 -14.768 1.00 92.50 94 GLN A O 1
ATOM 736 N N . GLY A 1 95 ? 12.834 -7.041 -13.957 1.00 91.69 95 GLY A N 1
ATOM 737 C CA . GLY A 1 95 ? 14.251 -6.812 -13.647 1.00 91.69 95 GLY A CA 1
ATOM 738 C C . GLY A 1 95 ? 14.487 -5.840 -12.481 1.00 91.69 95 GLY A C 1
ATOM 739 O O . GLY A 1 95 ? 15.549 -5.227 -12.381 1.00 91.69 95 GLY A O 1
ATOM 740 N N . LEU A 1 96 ? 13.502 -5.663 -11.596 1.00 91.19 96 LEU A N 1
ATOM 741 C CA . LEU A 1 96 ? 13.566 -4.768 -10.439 1.00 91.19 96 LEU A CA 1
ATOM 742 C C . LEU A 1 96 ? 13.984 -5.543 -9.181 1.00 91.19 96 LEU A C 1
ATOM 744 O O . LEU A 1 96 ? 13.153 -5.968 -8.385 1.00 91.19 96 LEU A O 1
ATOM 748 N N . TRP A 1 97 ? 15.290 -5.704 -8.965 1.00 88.75 97 TRP A N 1
ATOM 749 C CA . TRP A 1 97 ? 15.818 -6.543 -7.871 1.00 88.75 97 TRP A CA 1
ATOM 750 C C . TRP A 1 97 ? 15.988 -5.841 -6.521 1.00 88.75 97 TRP A C 1
ATOM 752 O O . TRP A 1 97 ? 16.445 -6.446 -5.555 1.00 88.75 97 TRP A O 1
ATOM 762 N N . SER A 1 98 ? 15.692 -4.547 -6.432 1.00 91.06 98 SER A N 1
ATOM 763 C CA . SER A 1 98 ? 15.853 -3.772 -5.201 1.00 91.06 98 SER A CA 1
ATOM 764 C C . SER A 1 98 ? 14.587 -2.987 -4.902 1.00 91.06 98 SER A C 1
ATOM 766 O O . SER A 1 98 ? 13.941 -2.453 -5.800 1.00 91.06 98 SER A O 1
ATOM 768 N N . PHE A 1 99 ? 14.227 -2.902 -3.627 1.00 93.88 99 PHE A N 1
ATOM 769 C CA . PHE A 1 99 ? 13.053 -2.174 -3.161 1.00 93.88 99 PHE A CA 1
ATOM 770 C C . PHE A 1 99 ? 13.208 -1.788 -1.691 1.00 93.88 99 PHE A C 1
ATOM 772 O O . PHE A 1 99 ? 14.004 -2.374 -0.959 1.00 93.88 99 PHE A O 1
ATOM 779 N N . ASN A 1 100 ? 12.422 -0.806 -1.262 1.00 94.75 100 ASN A N 1
ATOM 780 C CA . ASN A 1 100 ? 12.181 -0.530 0.148 1.00 94.75 100 ASN A CA 1
ATOM 781 C C . ASN A 1 100 ? 10.752 -0.953 0.486 1.00 94.75 100 ASN A C 1
ATOM 783 O O . ASN A 1 100 ? 9.830 -0.645 -0.269 1.00 94.75 100 ASN A O 1
ATOM 787 N N . LEU A 1 101 ? 10.573 -1.602 1.634 1.00 95.31 101 LEU A N 1
ATOM 788 C CA . LEU A 1 101 ? 9.267 -1.948 2.185 1.00 95.31 101 LEU A CA 1
ATOM 789 C C . LEU A 1 101 ? 9.117 -1.309 3.565 1.00 95.31 101 LEU A C 1
ATOM 791 O O . LEU A 1 101 ? 10.061 -1.301 4.354 1.00 95.31 101 LEU A O 1
ATOM 795 N N . ALA A 1 102 ? 7.938 -0.765 3.848 1.00 95.25 102 ALA A N 1
ATOM 796 C CA . ALA A 1 102 ? 7.612 -0.180 5.140 1.00 95.25 102 ALA A CA 1
ATOM 797 C C . ALA A 1 102 ? 6.242 -0.655 5.621 1.00 95.25 102 ALA A C 1
ATOM 799 O O . ALA A 1 102 ? 5.294 -0.723 4.840 1.00 95.25 102 ALA A O 1
ATOM 800 N N . VAL A 1 103 ? 6.147 -0.915 6.922 1.00 96.06 103 VAL A N 1
ATOM 801 C CA . VAL A 1 103 ? 4.886 -1.123 7.634 1.00 96.06 103 VAL A CA 1
ATOM 802 C C . VAL A 1 103 ? 4.614 0.134 8.444 1.00 96.06 103 VAL A C 1
ATOM 804 O O . VAL A 1 103 ? 5.472 0.593 9.198 1.00 96.06 103 VAL A O 1
ATOM 807 N N . LEU A 1 104 ? 3.440 0.718 8.252 1.00 95.06 104 LEU A N 1
ATOM 808 C CA . LEU A 1 104 ? 3.036 1.978 8.851 1.00 95.06 104 LEU A CA 1
ATOM 809 C C . LEU A 1 104 ? 1.746 1.764 9.631 1.00 95.06 104 LEU A C 1
ATOM 811 O O . LEU A 1 104 ? 0.787 1.204 9.107 1.00 95.06 104 LEU A O 1
ATOM 815 N N . GLY A 1 105 ? 1.713 2.260 10.859 1.00 94.31 105 GLY A N 1
ATOM 816 C CA . GLY A 1 105 ? 0.533 2.272 11.709 1.00 94.31 105 GLY A CA 1
ATOM 817 C C . GLY A 1 105 ? 0.598 3.456 12.659 1.00 94.31 105 GLY A C 1
ATOM 818 O O . GLY A 1 105 ? 1.678 3.969 12.963 1.00 94.31 105 GLY A O 1
ATOM 819 N N . LEU A 1 106 ? -0.574 3.919 13.062 1.00 92.75 106 LEU A N 1
ATOM 820 C CA . LEU A 1 106 ? -0.776 5.016 13.988 1.00 92.75 106 LEU A CA 1
ATOM 821 C C . LEU A 1 106 ? -2.047 4.695 14.788 1.00 92.75 106 LEU A C 1
ATOM 823 O O . LEU A 1 106 ? -3.063 4.412 14.150 1.00 92.75 106 LEU A O 1
ATOM 827 N N . PRO A 1 107 ? -2.031 4.764 16.132 1.00 90.94 107 PRO A N 1
ATOM 828 C CA . PRO A 1 107 ? -3.218 4.568 16.967 1.00 90.94 107 PRO A CA 1
ATOM 829 C C . PRO A 1 107 ? -4.163 5.779 16.862 1.00 90.94 107 PRO A C 1
ATOM 831 O O . PRO A 1 107 ? -4.397 6.513 17.819 1.00 90.94 107 PRO A O 1
ATOM 834 N N . ASP A 1 108 ? -4.679 6.009 15.657 1.00 89.94 108 ASP A N 1
ATOM 835 C CA . ASP A 1 108 ? -5.591 7.080 15.286 1.00 89.94 108 ASP A CA 1
ATOM 836 C C . ASP A 1 108 ? -6.773 6.468 14.508 1.00 89.94 108 ASP A C 1
ATOM 838 O O . ASP A 1 108 ? -6.555 5.781 13.504 1.00 89.94 108 ASP A O 1
ATOM 842 N N . PRO A 1 109 ? -8.032 6.711 14.918 1.00 88.12 109 PRO A N 1
ATOM 843 C CA . PRO A 1 109 ? -9.217 6.172 14.243 1.00 88.12 109 PRO A CA 1
ATOM 844 C C . PRO A 1 109 ? -9.363 6.572 12.766 1.00 88.12 109 PRO A C 1
ATOM 846 O O . PRO A 1 109 ? -10.046 5.880 12.004 1.00 88.12 109 PRO A O 1
ATOM 849 N N . SER A 1 110 ? -8.744 7.683 12.354 1.00 89.88 110 SER A N 1
ATOM 850 C CA . SER A 1 110 ? -8.693 8.156 10.965 1.00 89.88 110 SER A CA 1
ATOM 851 C C . SER A 1 110 ? -7.616 7.455 10.128 1.00 89.88 110 SER A C 1
ATOM 853 O O . SER A 1 110 ? -7.558 7.637 8.911 1.00 89.88 110 SER A O 1
ATOM 855 N N . PHE A 1 111 ? -6.795 6.600 10.744 1.00 93.25 111 PHE A N 1
ATOM 856 C CA . PHE A 1 111 ? -5.740 5.847 10.081 1.00 93.25 111 PHE A CA 1
ATOM 857 C C . PHE A 1 111 ? -6.122 4.378 9.844 1.00 93.25 111 PHE A C 1
ATOM 859 O O . PHE A 1 111 ? -7.097 3.850 10.386 1.00 93.25 111 PHE A O 1
ATOM 866 N N . ARG A 1 112 ? -5.354 3.725 8.976 1.00 95.50 112 ARG A N 1
ATOM 867 C CA . ARG A 1 112 ? -5.353 2.277 8.752 1.00 95.50 112 ARG A CA 1
ATOM 868 C C . ARG A 1 112 ? -3.913 1.832 8.604 1.00 95.50 112 ARG A C 1
ATOM 870 O O . ARG A 1 112 ? -3.127 2.563 8.006 1.00 95.50 112 ARG A O 1
ATOM 877 N N . CYS A 1 113 ? -3.581 0.647 9.105 1.00 96.62 113 CYS A N 1
ATOM 878 C CA . CYS A 1 113 ? -2.281 0.048 8.858 1.00 96.62 113 CYS A CA 1
ATOM 879 C C . CYS A 1 113 ? -2.039 -0.067 7.358 1.00 96.62 113 CYS A C 1
ATOM 881 O O . CYS A 1 113 ? -2.932 -0.453 6.600 1.00 96.62 113 CYS A O 1
ATOM 883 N N . GLN A 1 114 ? -0.822 0.258 6.939 1.00 96.50 114 GLN A N 1
ATOM 884 C CA . GLN A 1 114 ? -0.414 0.166 5.548 1.00 96.50 114 GLN A CA 1
ATOM 885 C C . GLN A 1 114 ? 0.909 -0.571 5.437 1.00 96.50 114 GLN A C 1
ATOM 887 O O . GLN A 1 114 ? 1.855 -0.267 6.162 1.00 96.50 114 GLN A O 1
ATOM 892 N N . VAL A 1 115 ? 0.998 -1.477 4.472 1.00 97.31 115 VAL A N 1
ATOM 893 C CA . VAL A 1 115 ? 2.279 -1.970 3.967 1.00 97.31 115 VAL A CA 1
ATOM 894 C C . VAL A 1 115 ? 2.523 -1.292 2.633 1.00 97.31 115 VAL A C 1
ATOM 896 O O . VAL A 1 115 ? 1.654 -1.316 1.767 1.00 97.31 115 VAL A O 1
ATOM 899 N N . ARG A 1 116 ? 3.681 -0.655 2.468 1.00 96.50 116 ARG A N 1
ATOM 900 C CA . ARG A 1 116 ? 4.047 0.015 1.214 1.00 96.50 116 ARG A CA 1
ATOM 901 C C . ARG A 1 116 ? 5.357 -0.532 0.689 1.00 96.50 116 ARG A C 1
ATOM 903 O O . ARG A 1 116 ? 6.286 -0.734 1.472 1.00 96.50 116 ARG A O 1
ATOM 910 N N . LEU A 1 117 ? 5.442 -0.717 -0.622 1.00 96.88 117 LEU A N 1
ATOM 911 C CA . LEU A 1 117 ? 6.668 -1.097 -1.312 1.00 96.88 117 LEU A CA 1
ATOM 912 C C . LEU A 1 117 ? 6.967 -0.099 -2.424 1.00 96.88 117 LEU A C 1
ATOM 914 O O . LEU A 1 117 ? 6.106 0.210 -3.244 1.00 96.88 117 LEU A O 1
ATOM 918 N N . VAL A 1 118 ? 8.217 0.354 -2.470 1.00 94.44 118 VAL A N 1
ATOM 919 C CA . VAL A 1 118 ? 8.732 1.226 -3.525 1.00 94.44 118 VAL A CA 1
ATOM 920 C C . VAL A 1 118 ? 9.955 0.568 -4.165 1.00 94.44 118 VAL A C 1
ATOM 922 O O . VAL A 1 118 ? 10.959 0.368 -3.468 1.00 94.44 118 VAL A O 1
ATOM 925 N N . PRO A 1 119 ? 9.920 0.238 -5.469 1.00 92.94 119 PRO A N 1
ATOM 926 C CA . PRO A 1 119 ? 11.078 -0.285 -6.175 1.00 92.94 119 PRO A CA 1
ATOM 927 C C . PRO A 1 119 ? 12.207 0.741 -6.238 1.00 92.94 119 PRO A C 1
ATOM 929 O O . PRO A 1 119 ? 11.993 1.950 -6.356 1.00 92.94 119 PRO A O 1
ATOM 932 N N . ARG A 1 120 ? 13.432 0.232 -6.215 1.00 87.75 120 ARG A N 1
ATOM 933 C CA . ARG A 1 120 ? 14.664 0.982 -6.404 1.00 87.75 120 ARG A CA 1
ATOM 934 C C . ARG A 1 120 ? 15.409 0.400 -7.590 1.00 87.75 120 ARG A C 1
ATOM 936 O O . ARG A 1 120 ? 15.803 -0.758 -7.567 1.00 87.75 120 ARG A O 1
ATOM 943 N N . ALA A 1 121 ? 15.672 1.230 -8.582 1.00 81.56 121 ALA A N 1
ATOM 944 C CA . ALA A 1 121 ? 16.550 0.877 -9.683 1.00 81.56 121 ALA A CA 1
ATOM 945 C C . ALA A 1 121 ? 17.313 2.115 -10.152 1.00 81.56 121 ALA A C 1
ATOM 947 O O . ALA A 1 121 ? 16.933 3.248 -9.841 1.00 81.56 121 ALA A O 1
ATOM 948 N N . PHE A 1 122 ? 18.402 1.880 -10.878 1.00 78.19 122 PHE A N 1
ATOM 949 C CA . PHE A 1 122 ? 19.118 2.939 -11.578 1.00 78.19 122 PHE A CA 1
ATOM 950 C C . PHE A 1 122 ? 18.254 3.524 -12.690 1.00 78.19 122 PHE A C 1
ATOM 952 O O . PHE A 1 122 ? 17.341 2.858 -13.176 1.00 78.19 122 PHE A O 1
ATOM 959 N N . LEU A 1 123 ? 18.547 4.760 -13.092 1.00 73.31 123 LEU A N 1
ATOM 960 C CA . LEU A 1 123 ? 17.940 5.355 -14.274 1.00 73.31 123 LEU A CA 1
ATOM 961 C C . LEU A 1 123 ? 18.645 4.809 -15.530 1.00 73.31 123 LEU A C 1
ATOM 963 O O . LEU A 1 123 ? 19.843 5.058 -15.707 1.00 73.31 123 LEU A O 1
ATOM 967 N N . PRO A 1 124 ? 17.959 4.063 -16.412 1.00 69.38 124 PRO A N 1
ATOM 968 C CA . PRO A 1 124 ? 18.545 3.625 -17.674 1.00 69.38 124 PRO A CA 1
ATOM 969 C C . PRO A 1 124 ? 18.582 4.789 -18.683 1.00 69.38 124 PRO A C 1
ATOM 971 O O . PRO A 1 124 ? 17.651 5.593 -18.699 1.00 69.38 124 PRO A O 1
ATOM 974 N N . PRO A 1 125 ? 19.605 4.894 -19.555 1.00 71.69 125 PRO A N 1
ATOM 975 C CA . PRO A 1 125 ? 20.824 4.079 -19.634 1.00 71.69 125 PRO A CA 1
ATOM 976 C C . PRO A 1 125 ? 21.955 4.570 -18.713 1.00 71.69 125 PRO A C 1
ATOM 978 O O . PRO A 1 125 ? 23.003 3.932 -18.633 1.00 71.69 125 PRO A O 1
ATOM 981 N N . ALA A 1 126 ? 21.762 5.695 -18.020 1.00 68.44 126 ALA A N 1
ATOM 982 C CA . ALA A 1 126 ? 22.802 6.381 -17.257 1.00 68.44 126 ALA A CA 1
ATOM 983 C C . ALA A 1 126 ? 23.388 5.547 -16.099 1.00 68.44 126 ALA A C 1
ATOM 985 O O . ALA A 1 126 ? 24.431 5.911 -15.562 1.00 68.44 126 ALA A O 1
ATOM 986 N N . SER A 1 127 ? 22.743 4.429 -15.726 1.00 71.81 127 SER A N 1
ATOM 987 C CA . SER A 1 127 ? 23.173 3.496 -14.668 1.00 71.81 127 SER A CA 1
ATOM 988 C C . SER A 1 127 ? 23.516 4.212 -13.356 1.00 71.81 127 SER A C 1
ATOM 990 O O . SER A 1 127 ? 24.320 3.742 -12.555 1.00 71.81 127 SER A O 1
ATOM 992 N N . CYS A 1 128 ? 22.900 5.374 -13.145 1.00 69.69 128 CYS A N 1
ATOM 993 C CA . CYS A 1 128 ? 23.131 6.249 -12.017 1.00 69.69 128 CYS A CA 1
ATOM 994 C C . CYS A 1 128 ? 21.854 6.374 -11.186 1.00 69.69 128 CYS A C 1
ATOM 996 O O . CYS A 1 128 ? 20.737 6.092 -11.632 1.00 69.69 128 CYS A O 1
ATOM 998 N N . SER A 1 129 ? 22.038 6.750 -9.926 1.00 66.88 129 SER A N 1
ATOM 999 C CA . SER A 1 129 ? 20.938 7.038 -9.018 1.00 66.88 129 SER A CA 1
ATOM 1000 C C . SER A 1 129 ? 20.513 8.486 -9.227 1.00 66.88 129 SER A C 1
ATOM 1002 O O . SER A 1 129 ? 21.174 9.386 -8.719 1.00 66.88 129 SER A O 1
ATOM 1004 N N . ASP A 1 130 ? 19.403 8.720 -9.924 1.00 65.25 130 ASP A N 1
ATOM 1005 C CA . ASP A 1 130 ? 18.932 10.081 -10.224 1.00 65.25 130 ASP A CA 1
ATOM 1006 C C . ASP A 1 130 ? 18.133 10.725 -9.072 1.00 65.25 130 ASP A C 1
ATOM 1008 O O . ASP A 1 130 ? 17.224 11.526 -9.278 1.00 65.25 130 ASP A O 1
ATOM 1012 N N . ILE A 1 131 ? 18.474 10.358 -7.827 1.00 68.25 131 ILE A N 1
ATOM 1013 C CA . ILE A 1 131 ? 17.892 10.888 -6.573 1.00 68.25 131 ILE A CA 1
ATOM 1014 C C . ILE A 1 131 ? 18.070 12.397 -6.416 1.00 68.25 131 ILE A C 1
ATOM 1016 O O . ILE A 1 131 ? 17.476 12.986 -5.522 1.00 68.25 131 ILE A O 1
ATOM 1020 N N . HIS A 1 132 ? 18.896 13.019 -7.255 1.00 64.00 132 HIS A N 1
ATOM 1021 C CA . HIS A 1 132 ? 19.217 14.431 -7.156 1.00 64.00 132 HIS A CA 1
ATOM 1022 C C . HIS A 1 132 ? 18.013 15.331 -7.444 1.00 64.00 132 HIS A C 1
ATOM 1024 O O . HIS A 1 132 ? 17.816 16.292 -6.704 1.00 64.00 132 HIS A O 1
ATOM 1030 N N . PHE A 1 133 ? 17.183 14.986 -8.438 1.00 71.06 133 PHE A N 1
ATOM 1031 C CA . PHE A 1 133 ? 15.955 15.727 -8.744 1.00 71.06 133 PHE A CA 1
ATOM 1032 C C . PHE A 1 133 ? 15.034 15.823 -7.522 1.00 71.06 133 PHE A C 1
ATOM 1034 O O . PHE A 1 133 ? 14.717 16.926 -7.086 1.00 71.06 133 PHE A O 1
ATOM 1041 N N . ASP A 1 134 ? 14.714 14.691 -6.887 1.00 75.19 134 ASP A N 1
ATOM 1042 C CA . ASP A 1 134 ? 13.844 14.668 -5.701 1.00 75.19 134 ASP A CA 1
ATOM 1043 C C . ASP A 1 134 ? 14.443 15.457 -4.514 1.00 75.19 134 ASP A C 1
ATOM 1045 O O . ASP A 1 134 ? 13.716 15.936 -3.642 1.00 75.19 134 ASP A O 1
ATOM 1049 N N . VAL A 1 135 ? 15.777 15.574 -4.449 1.00 77.12 135 VAL A N 1
ATOM 1050 C CA . VAL A 1 135 ? 16.491 16.279 -3.373 1.00 77.12 135 VAL A CA 1
ATOM 1051 C C . VAL A 1 135 ? 16.531 17.788 -3.606 1.00 77.12 135 VAL A C 1
ATOM 1053 O O . VAL A 1 135 ? 16.318 18.536 -2.652 1.00 77.12 135 VAL A O 1
ATOM 1056 N N . LEU A 1 136 ? 16.810 18.253 -4.826 1.00 80.12 136 LEU A N 1
ATOM 1057 C CA . LEU A 1 136 ? 16.897 19.688 -5.111 1.00 80.12 136 LEU A CA 1
ATOM 1058 C C . LEU A 1 136 ? 15.537 20.316 -5.390 1.00 80.12 136 LEU A C 1
ATOM 1060 O O . LEU A 1 136 ? 15.205 21.329 -4.780 1.00 80.12 136 LEU A O 1
ATOM 1064 N N . GLU A 1 137 ? 14.749 19.699 -6.265 1.00 80.81 137 GLU A N 1
ATOM 1065 C CA . GLU A 1 137 ? 13.477 20.263 -6.726 1.00 80.81 137 GLU A CA 1
ATOM 1066 C C . GLU A 1 137 ? 12.336 19.982 -5.742 1.00 80.81 137 GLU A C 1
ATOM 1068 O O . GLU A 1 137 ? 11.276 20.590 -5.830 1.00 80.81 137 GLU A O 1
ATOM 1073 N N . GLN A 1 138 ? 12.547 19.082 -4.770 1.00 79.12 138 GLN A N 1
ATOM 1074 C CA . GLN A 1 138 ? 11.536 18.661 -3.788 1.00 79.12 138 GLN A CA 1
ATOM 1075 C C . GLN A 1 138 ? 10.267 18.061 -4.426 1.00 79.12 138 GLN A C 1
ATOM 1077 O O . GLN A 1 138 ? 9.241 17.930 -3.754 1.00 79.12 138 GLN A O 1
ATOM 1082 N N . GLU A 1 139 ? 10.348 17.641 -5.691 1.00 78.62 139 GLU A N 1
ATOM 1083 C CA . GLU A 1 139 ? 9.265 17.008 -6.438 1.00 78.62 139 GLU A CA 1
ATOM 1084 C C . GLU A 1 139 ? 9.649 15.575 -6.834 1.00 78.62 139 GLU A C 1
ATOM 1086 O O . GLU A 1 139 ? 10.724 15.363 -7.399 1.00 78.62 139 GLU A O 1
ATOM 1091 N N . PRO A 1 140 ? 8.799 14.570 -6.542 1.00 79.50 140 PRO A N 1
ATOM 1092 C CA . PRO A 1 140 ? 9.060 13.203 -6.962 1.00 79.50 140 PRO A CA 1
ATOM 1093 C C . PRO A 1 140 ? 8.888 13.076 -8.477 1.00 79.50 140 PRO A C 1
ATOM 1095 O O . PRO A 1 140 ? 7.820 13.354 -9.024 1.00 79.50 140 PRO A O 1
ATOM 1098 N N . MET A 1 141 ? 9.918 12.583 -9.160 1.00 82.56 141 MET A N 1
ATOM 1099 C CA . MET A 1 141 ? 9.808 12.237 -10.576 1.00 82.56 141 MET A CA 1
ATOM 1100 C C . MET A 1 141 ? 9.198 10.841 -10.739 1.00 82.56 141 MET A C 1
ATOM 1102 O O . MET A 1 141 ? 9.790 9.861 -10.294 1.00 82.56 141 MET A O 1
ATOM 1106 N N . ILE A 1 142 ? 8.059 10.730 -11.425 1.00 86.25 142 ILE A N 1
ATOM 1107 C CA . ILE A 1 142 ? 7.388 9.453 -11.714 1.00 86.25 142 ILE A CA 1
ATOM 1108 C C . ILE A 1 142 ? 7.633 9.071 -13.180 1.00 86.25 142 ILE A C 1
ATOM 1110 O O . ILE A 1 142 ? 7.267 9.802 -14.094 1.00 86.25 142 ILE A O 1
ATOM 1114 N N . LEU A 1 143 ? 8.245 7.909 -13.407 1.00 87.81 143 LEU A N 1
ATOM 1115 C CA . LEU A 1 143 ? 8.609 7.386 -14.729 1.00 87.81 143 LEU A CA 1
ATOM 1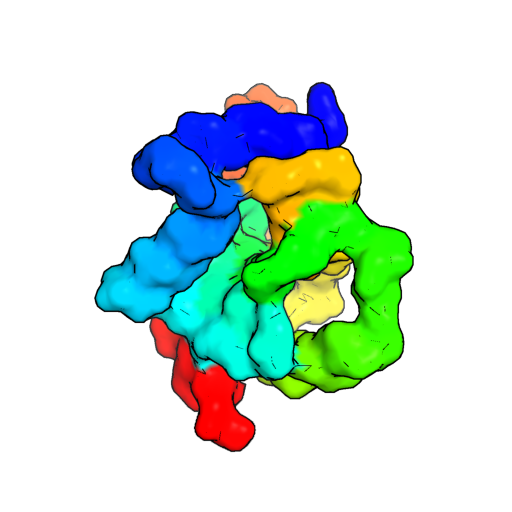116 C C . LEU A 1 143 ? 7.520 6.505 -15.348 1.00 87.81 143 LEU A C 1
ATOM 1118 O O . LEU A 1 143 ? 7.503 6.318 -16.563 1.00 87.81 143 LEU A O 1
ATOM 1122 N N . ARG A 1 144 ? 6.632 5.928 -14.531 1.00 89.81 144 ARG A N 1
ATOM 1123 C CA . ARG A 1 144 ? 5.520 5.094 -15.003 1.00 89.81 144 ARG A CA 1
ATOM 1124 C C . ARG A 1 144 ? 4.226 5.518 -14.325 1.00 89.81 144 ARG A C 1
ATOM 1126 O O . ARG A 1 144 ? 4.183 5.674 -13.110 1.00 89.81 144 ARG A O 1
ATOM 1133 N N . SER A 1 145 ? 3.163 5.671 -15.109 1.00 93.81 145 SER A N 1
ATOM 1134 C CA . SER A 1 145 ? 1.841 5.989 -14.566 1.00 93.81 145 SER A CA 1
ATOM 1135 C C . SER A 1 145 ? 1.337 4.851 -13.661 1.00 93.81 145 SER A C 1
ATOM 1137 O O . SER A 1 145 ? 1.428 3.687 -14.083 1.00 93.81 145 SER A O 1
ATOM 1139 N N . PRO A 1 146 ? 0.757 5.152 -12.485 1.00 95.56 146 PRO A N 1
ATOM 1140 C CA . PRO A 1 146 ? 0.145 4.158 -11.601 1.00 95.56 146 PRO A CA 1
ATOM 1141 C C . PRO A 1 146 ? -0.850 3.226 -12.300 1.00 95.56 146 PRO A C 1
ATOM 1143 O O . PRO A 1 146 ? -0.883 2.030 -12.023 1.00 95.56 146 PRO A O 1
ATOM 1146 N N . GLU A 1 147 ? -1.635 3.758 -13.235 1.00 96.81 147 GLU A N 1
ATOM 1147 C CA . GLU A 1 147 ? -2.684 3.044 -13.965 1.00 96.81 147 GLU A CA 1
ATOM 1148 C C . GLU A 1 147 ? -2.097 1.979 -14.892 1.00 96.81 147 GLU A C 1
ATOM 1150 O O . GLU A 1 147 ? -2.572 0.845 -14.910 1.00 96.81 147 GLU A O 1
ATOM 1155 N N . ALA A 1 148 ? -1.031 2.313 -15.628 1.00 96.38 148 ALA A N 1
ATOM 1156 C CA . ALA A 1 148 ? -0.341 1.349 -16.486 1.00 96.38 148 ALA A CA 1
ATOM 1157 C C . ALA A 1 148 ? 0.250 0.200 -15.661 1.00 96.38 148 ALA A C 1
ATOM 1159 O O . ALA A 1 148 ? 0.036 -0.968 -15.978 1.00 96.38 148 ALA A O 1
ATOM 1160 N N . VAL A 1 149 ? 0.920 0.525 -14.551 1.00 96.50 149 VAL A N 1
ATOM 1161 C CA . VAL A 1 149 ? 1.493 -0.487 -13.653 1.00 96.50 149 VAL A CA 1
ATOM 1162 C C . VAL A 1 149 ? 0.397 -1.366 -13.050 1.00 96.50 149 VAL A C 1
ATOM 1164 O O . VAL A 1 149 ? 0.546 -2.585 -12.988 1.00 96.50 149 VAL A O 1
ATOM 1167 N N . ALA A 1 150 ? -0.729 -0.779 -12.646 1.00 97.06 150 ALA A N 1
ATOM 1168 C CA . ALA A 1 150 ? -1.856 -1.540 -12.128 1.00 97.06 150 ALA A CA 1
ATOM 1169 C C . ALA A 1 150 ? -2.491 -2.447 -13.188 1.00 97.06 150 ALA A C 1
ATOM 1171 O O . ALA A 1 150 ? -2.888 -3.564 -12.867 1.00 97.06 150 ALA A O 1
ATOM 1172 N N . SER A 1 151 ? -2.580 -1.999 -14.442 1.00 96.56 151 SER A N 1
ATOM 1173 C CA . SER A 1 151 ? -3.076 -2.820 -15.553 1.00 96.56 151 SER A CA 1
ATOM 1174 C C . SER A 1 151 ? -2.188 -4.038 -15.822 1.00 96.56 151 SER A C 1
ATOM 1176 O O . SER A 1 151 ? -2.704 -5.076 -16.227 1.00 96.56 151 SER A O 1
ATOM 1178 N N . GLU A 1 152 ? -0.877 -3.924 -15.604 1.00 96.50 152 GLU A N 1
ATOM 1179 C CA . GLU A 1 152 ? 0.075 -5.032 -15.755 1.00 96.50 152 GLU A CA 1
ATOM 1180 C C . GLU A 1 152 ? 0.057 -5.989 -14.557 1.00 96.50 152 GLU A C 1
ATOM 1182 O O . GLU A 1 152 ? 0.122 -7.203 -14.734 1.00 96.50 152 GLU A O 1
ATOM 1187 N N . LEU A 1 153 ? -0.053 -5.453 -13.337 1.00 95.75 153 LEU A N 1
ATOM 1188 C CA . LEU A 1 153 ? -0.081 -6.245 -12.105 1.00 95.75 153 LEU A CA 1
ATOM 1189 C C . LEU A 1 153 ? -1.392 -7.011 -11.927 1.00 95.75 153 LEU A C 1
ATOM 1191 O O . LEU A 1 153 ? -1.376 -8.157 -11.493 1.00 95.75 153 LEU A O 1
ATOM 1195 N N . ARG A 1 154 ? -2.534 -6.386 -12.221 1.00 95.44 154 ARG A N 1
ATOM 1196 C CA . ARG A 1 154 ? -3.863 -6.908 -11.866 1.00 95.44 154 ARG A CA 1
ATOM 1197 C C . ARG A 1 154 ? -4.161 -8.317 -12.383 1.00 95.44 154 ARG A C 1
ATOM 1199 O O . ARG A 1 154 ? -4.680 -9.088 -11.587 1.00 95.44 154 ARG A O 1
ATOM 1206 N N . PRO A 1 155 ? -3.821 -8.711 -13.627 1.00 95.06 155 PRO A N 1
ATOM 1207 C CA . PRO A 1 155 ? -4.036 -10.084 -14.089 1.00 95.06 155 PRO A CA 1
ATOM 1208 C C . PRO A 1 155 ? -3.278 -11.140 -13.273 1.00 95.06 155 PRO A C 1
ATOM 1210 O O . PRO A 1 155 ? -3.626 -12.314 -13.335 1.00 95.06 155 PRO A O 1
ATOM 1213 N N . LEU A 1 156 ? -2.242 -10.739 -12.529 1.00 94.94 156 LEU A N 1
ATOM 1214 C CA . LEU A 1 156 ? -1.452 -11.622 -11.671 1.00 94.94 156 LEU A CA 1
ATOM 1215 C C . LEU A 1 156 ? -2.105 -11.828 -10.293 1.00 94.94 156 LEU A C 1
ATOM 1217 O O . LEU A 1 156 ? -1.790 -12.799 -9.611 1.00 94.94 156 LEU A O 1
ATOM 1221 N N . PHE A 1 157 ? -3.011 -10.936 -9.877 1.00 87.81 157 PHE A N 1
ATOM 1222 C CA . PHE A 1 157 ? -3.776 -11.063 -8.637 1.00 87.81 157 PHE A CA 1
ATOM 1223 C C . PHE A 1 157 ? -5.099 -11.791 -8.926 1.00 87.81 157 PHE A C 1
ATOM 1225 O O . PHE A 1 157 ? -5.970 -11.258 -9.609 1.00 87.81 157 PHE A O 1
ATOM 1232 N N . GLY A 1 158 ? -5.258 -13.011 -8.399 1.00 64.69 158 GLY A N 1
ATOM 1233 C CA . GLY A 1 158 ? -6.458 -13.842 -8.602 1.00 64.69 158 GLY A CA 1
ATOM 1234 C C . GLY A 1 158 ? -6.244 -15.138 -9.394 1.00 64.69 158 GLY A C 1
ATOM 1235 O O . GLY A 1 158 ? -7.231 -15.761 -9.784 1.00 64.69 158 GLY A O 1
ATOM 1236 N N . GLY A 1 159 ? -4.985 -15.530 -9.626 1.00 45.09 159 GLY A N 1
ATOM 1237 C CA . GLY A 1 159 ? -4.592 -16.881 -10.049 1.00 45.09 159 GLY A CA 1
ATOM 1238 C C . GLY A 1 159 ? -4.326 -17.821 -8.879 1.00 45.09 159 GLY A C 1
ATOM 1239 O O . GLY A 1 159 ? -3.965 -17.321 -7.788 1.00 45.09 159 GLY A O 1
#